Protein AF-A0A154BNJ0-F1 (afdb_monomer)

Solvent-accessible surface area (backbone atoms only — not comparable to full-atom values): 5321 Å² total; per-residue (Å²): 128,79,60,75,42,38,29,17,30,55,96,89,36,57,44,88,94,42,79,31,43,80,55,77,84,73,65,41,68,92,78,45,67,89,46,49,74,51,74,48,50,84,56,60,60,58,59,58,57,72,43,70,85,48,97,72,84,80,94,75,49,87,95,44,39,70,58,46,54,57,57,53,59,76,70,76,64,91,87,85,132

Nearest PDB structures (foldseek):
  1vr0-assembly1_A  TM=9.755E-01  e=1.490E-04  Clostridium acetobutylicum
  2yzo-assembly1_A  TM=9.614E-0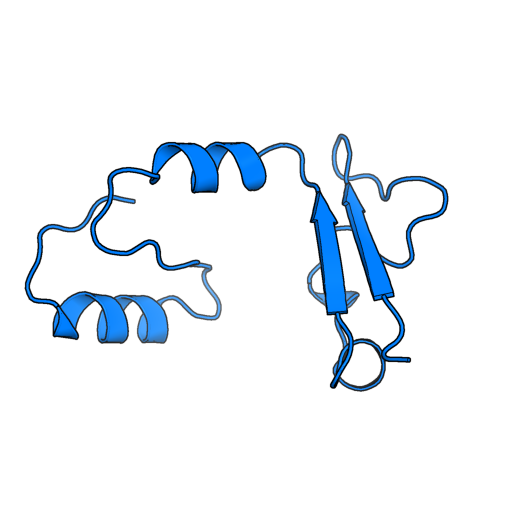1  e=1.717E-03  Thermotoga maritima MSB8
  4tkz-assembly3_F-3  TM=2.027E-01  e=8.915E+00  Streptococcus agalactiae NEM316

Foldseek 3Di:
DAAEFEEEDDPQHTDPPGQYYPDPVSCDCVVPPSHHYDYDYPPPVVVVVVCVVPPDDDDDDPVCNVVSVVVVVVVVDDDDD

Secondary structure (DSSP, 8-state):
-PPEEEEEEETTEEPTT-SB-S-GGG--HHHHTT-EEEEE-SSHHHHHHHTTTSS------GGGHHHHHHHHHTT------

Sequence (81 aa):
MDSVLFAGERQSIKIEGFDFGNSPFDFSIDKVKNQIIIMTTTNGTNAIKATKEAYLTLIGSFINAAAVCQQAKKYGKDFYF

Structure (mmCIF, N/CA/C/O backbone):
data_AF-A0A154BNJ0-F1
#
_entry.id   AF-A0A154BNJ0-F1
#
loop_
_atom_site.group_PDB
_atom_site.id
_atom_site.type_symbol
_atom_site.label_atom_id
_atom_site.label_alt_id
_atom_site.label_comp_id
_atom_site.label_asym_id
_atom_site.label_entity_id
_atom_site.label_seq_id
_atom_site.pdbx_PDB_ins_code
_atom_site.Cartn_x
_atom_site.Cartn_y
_atom_site.Cartn_z
_atom_site.occupancy
_atom_site.B_iso_or_equiv
_atom_site.auth_seq_id
_atom_site.auth_comp_id
_atom_site.auth_asym_id
_atom_site.auth_atom_id
_atom_site.pdbx_PDB_model_num
ATOM 1 N N . MET A 1 1 ? 5.948 -22.304 -2.890 1.00 50.53 1 MET A N 1
ATO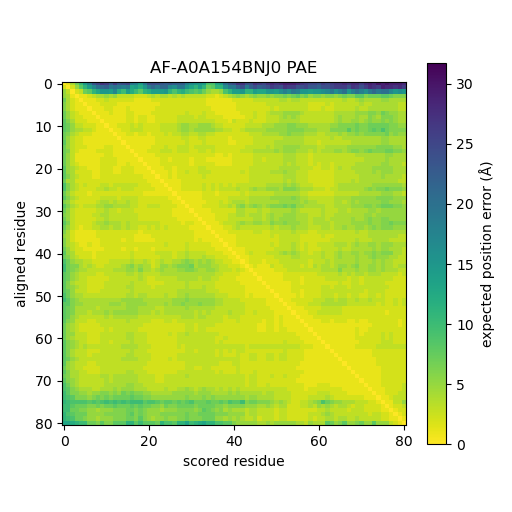M 2 C CA . MET A 1 1 ? 6.369 -21.044 -2.250 1.00 50.53 1 MET A CA 1
ATOM 3 C C . MET A 1 1 ? 5.611 -19.949 -2.957 1.00 50.53 1 MET A C 1
ATOM 5 O O . MET A 1 1 ? 5.698 -19.908 -4.178 1.00 50.53 1 MET A O 1
ATOM 9 N N . ASP A 1 2 ? 4.832 -19.152 -2.232 1.00 60.25 2 ASP A N 1
ATOM 10 C CA . ASP A 1 2 ? 4.189 -17.972 -2.812 1.00 60.25 2 ASP A CA 1
ATOM 11 C C . ASP A 1 2 ? 5.291 -17.047 -3.345 1.00 60.25 2 ASP A C 1
ATOM 13 O O . ASP A 1 2 ? 6.253 -16.755 -2.628 1.00 60.25 2 ASP A O 1
ATOM 17 N N . SER A 1 3 ? 5.221 -16.664 -4.621 1.00 81.12 3 SER A N 1
ATOM 18 C CA . SER A 1 3 ? 6.192 -15.744 -5.210 1.00 81.12 3 SER A CA 1
ATOM 19 C C . SER A 1 3 ? 6.027 -14.359 -4.588 1.00 81.12 3 SER A C 1
ATOM 21 O O . SER A 1 3 ? 4.922 -13.832 -4.445 1.00 81.12 3 SER A O 1
ATOM 23 N N . VAL A 1 4 ? 7.153 -13.791 -4.167 1.00 94.25 4 VAL A N 1
ATOM 24 C CA . VAL A 1 4 ? 7.232 -12.439 -3.618 1.00 94.25 4 VAL A CA 1
ATOM 25 C C . VAL A 1 4 ? 7.561 -11.489 -4.760 1.00 94.25 4 VAL A C 1
ATOM 27 O O . VAL A 1 4 ? 8.495 -11.753 -5.512 1.00 94.25 4 VAL A O 1
ATOM 30 N N . LEU A 1 5 ? 6.807 -10.397 -4.868 1.00 95.94 5 LEU A N 1
ATOM 31 C CA . LEU A 1 5 ? 7.001 -9.348 -5.864 1.00 95.94 5 LEU A CA 1
ATOM 32 C C . LEU A 1 5 ? 7.439 -8.053 -5.179 1.00 95.94 5 LEU A C 1
ATOM 34 O O . LEU A 1 5 ? 6.901 -7.670 -4.137 1.00 95.94 5 LEU A O 1
ATOM 38 N N . PHE A 1 6 ? 8.401 -7.362 -5.771 1.00 96.88 6 PHE A N 1
ATOM 39 C CA . PHE A 1 6 ? 8.925 -6.094 -5.288 1.00 96.88 6 PHE A CA 1
ATOM 40 C C . PHE A 1 6 ? 8.295 -4.928 -6.049 1.00 96.88 6 PHE A C 1
ATOM 42 O O . PHE A 1 6 ? 8.328 -4.866 -7.278 1.00 96.88 6 PHE A O 1
ATOM 49 N N . ALA A 1 7 ? 7.735 -3.974 -5.309 1.00 97.06 7 ALA A N 1
ATOM 50 C CA . ALA A 1 7 ? 7.113 -2.773 -5.852 1.00 97.06 7 ALA A CA 1
ATOM 51 C C . ALA A 1 7 ? 7.706 -1.513 -5.223 1.00 97.06 7 ALA A C 1
ATOM 53 O O . ALA A 1 7 ? 8.021 -1.476 -4.032 1.00 97.06 7 ALA A O 1
ATOM 54 N N . GLY A 1 8 ? 7.872 -0.449 -5.997 1.00 96.88 8 GLY A N 1
ATOM 55 C CA . GLY A 1 8 ? 8.344 0.788 -5.400 1.00 96.88 8 GLY A CA 1
ATOM 56 C C . GLY A 1 8 ? 8.904 1.813 -6.351 1.00 96.88 8 GLY A C 1
ATOM 57 O O . GLY A 1 8 ? 9.109 1.576 -7.540 1.00 96.88 8 GLY A O 1
ATOM 58 N N . GLU A 1 9 ? 9.166 2.979 -5.778 1.00 97.31 9 GLU A N 1
ATOM 59 C CA . GLU A 1 9 ? 9.712 4.112 -6.504 1.00 97.31 9 GLU A CA 1
ATOM 60 C C . GLU A 1 9 ? 10.738 4.892 -5.685 1.00 97.31 9 GLU A C 1
ATOM 62 O O . GLU A 1 9 ? 10.734 4.876 -4.449 1.00 97.31 9 GLU A O 1
ATOM 67 N N . ARG A 1 10 ? 11.610 5.599 -6.400 1.00 96.88 10 ARG A N 1
ATOM 68 C CA . ARG A 1 10 ? 12.354 6.754 -5.898 1.00 96.88 10 ARG A CA 1
ATOM 69 C C . ARG A 1 10 ? 12.173 7.881 -6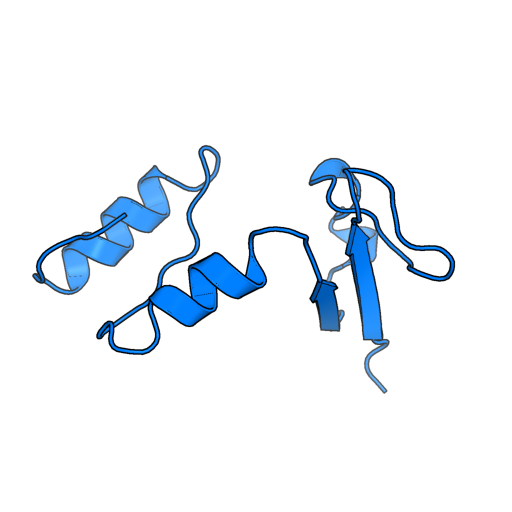.903 1.00 96.88 10 ARG A C 1
ATOM 71 O O . ARG A 1 10 ? 12.411 7.680 -8.089 1.00 96.88 10 ARG A O 1
ATOM 78 N N . GLN A 1 11 ? 11.756 9.054 -6.431 1.00 93.50 11 GLN A N 1
ATOM 79 C CA . GLN A 1 11 ? 11.501 10.218 -7.292 1.00 93.50 11 GLN A CA 1
ATOM 80 C C . GLN A 1 11 ? 10.522 9.915 -8.446 1.00 93.50 11 GLN A C 1
ATOM 82 O O . GLN A 1 11 ? 10.679 10.405 -9.559 1.00 93.50 11 GLN A O 1
ATOM 87 N N . SER A 1 12 ? 9.489 9.116 -8.175 1.00 92.12 12 SER A N 1
ATOM 88 C CA . SER A 1 12 ? 8.485 8.624 -9.133 1.00 92.12 12 SER A CA 1
ATOM 89 C C . SER A 1 12 ? 9.009 7.663 -10.205 1.00 92.12 12 SER A C 1
ATOM 91 O O . SER A 1 12 ? 8.278 7.323 -11.133 1.00 92.12 12 SER A O 1
ATOM 93 N N . ILE A 1 13 ? 10.246 7.184 -10.075 1.00 95.75 13 ILE A N 1
ATOM 94 C CA . ILE A 1 13 ? 10.863 6.234 -11.002 1.00 95.75 13 ILE A CA 1
ATOM 95 C C . ILE A 1 13 ? 10.907 4.857 -10.343 1.00 95.75 13 ILE A C 1
ATOM 97 O O . ILE A 1 13 ? 11.269 4.736 -9.170 1.00 95.75 13 ILE A O 1
ATOM 101 N N . LYS A 1 14 ? 10.541 3.813 -11.096 1.00 96.94 14 LYS A N 1
ATOM 102 C CA . LYS A 1 14 ? 10.643 2.422 -10.639 1.00 96.94 14 LYS A CA 1
ATOM 103 C C . LYS A 1 14 ? 12.089 2.093 -10.255 1.00 96.94 14 LYS A C 1
ATOM 105 O O . LYS A 1 14 ? 13.017 2.428 -10.985 1.00 96.94 14 LYS A O 1
ATOM 110 N N . ILE A 1 15 ? 12.264 1.403 -9.134 1.00 97.44 15 ILE A N 1
ATOM 111 C CA . ILE A 1 15 ? 13.580 0.947 -8.671 1.00 97.44 15 ILE A CA 1
ATOM 112 C C . ILE A 1 15 ? 14.101 -0.155 -9.609 1.00 97.44 15 ILE A C 1
ATOM 114 O O . ILE A 1 15 ? 13.357 -1.050 -10.012 1.00 97.44 15 ILE A O 1
ATOM 118 N N . GLU A 1 16 ? 15.378 -0.095 -9.984 1.00 97.31 16 GLU A N 1
ATOM 119 C CA . GLU A 1 16 ? 16.001 -1.130 -10.813 1.00 97.31 16 GLU A CA 1
ATOM 120 C C . GLU A 1 16 ? 15.934 -2.503 -10.123 1.00 97.31 16 GLU A C 1
ATOM 122 O O . GLU A 1 16 ? 16.141 -2.620 -8.916 1.00 97.31 16 GLU A O 1
ATOM 127 N N . GLY A 1 17 ? 15.598 -3.545 -10.886 1.00 96.19 17 GLY A N 1
ATOM 128 C CA . GLY A 1 17 ? 15.415 -4.901 -10.362 1.00 96.19 17 GLY A CA 1
ATOM 129 C C . GLY A 1 17 ? 14.073 -5.160 -9.666 1.00 96.19 17 GLY A C 1
ATOM 130 O O . GLY A 1 17 ? 13.824 -6.296 -9.279 1.00 96.19 17 GLY A O 1
ATOM 131 N N . PHE A 1 18 ? 13.195 -4.157 -9.525 1.00 97.12 18 PHE A N 1
ATOM 132 C CA . PHE A 1 18 ? 11.843 -4.360 -8.994 1.00 97.12 18 PHE A CA 1
ATOM 133 C C . PHE A 1 18 ? 10.858 -4.778 -10.091 1.00 97.12 18 PHE A C 1
ATOM 135 O O . PHE A 1 18 ? 10.927 -4.303 -11.236 1.00 97.12 18 PHE A O 1
ATOM 142 N N . ASP A 1 19 ? 9.885 -5.606 -9.712 1.00 96.44 19 ASP A N 1
ATOM 143 C CA . ASP A 1 19 ? 8.808 -6.066 -10.588 1.00 96.44 19 ASP A CA 1
ATOM 144 C C . ASP A 1 19 ? 7.913 -4.892 -11.014 1.00 96.44 19 ASP A C 1
ATOM 146 O O . ASP A 1 19 ? 7.673 -4.687 -12.210 1.00 96.44 19 ASP A O 1
ATOM 150 N N . PHE A 1 20 ? 7.512 -4.045 -10.056 1.00 96.75 20 PHE A N 1
ATOM 151 C CA . PHE A 1 20 ? 6.570 -2.940 -10.271 1.00 96.75 20 PHE A CA 1
ATOM 152 C C . PHE A 1 20 ? 7.093 -1.581 -9.807 1.00 96.75 20 PHE A C 1
ATOM 154 O O . PHE A 1 20 ? 7.927 -1.478 -8.905 1.00 96.75 20 PHE A O 1
ATOM 161 N N . GLY A 1 21 ? 6.561 -0.521 -10.422 1.00 95.94 21 GLY A N 1
ATOM 162 C CA . GLY A 1 21 ? 6.699 0.841 -9.921 1.00 95.94 21 GLY A CA 1
ATOM 163 C C . GLY A 1 21 ? 5.704 1.131 -8.795 1.00 95.94 21 GLY A C 1
ATOM 164 O O . GLY A 1 21 ? 5.286 0.243 -8.054 1.00 95.94 21 GLY A O 1
ATOM 165 N N . ASN A 1 22 ? 5.296 2.395 -8.693 1.00 95.50 22 ASN A N 1
ATOM 166 C CA . ASN A 1 22 ? 4.217 2.848 -7.809 1.00 95.50 22 ASN A CA 1
ATOM 167 C C . ASN A 1 22 ? 2.986 3.336 -8.604 1.00 95.50 22 ASN A C 1
ATOM 169 O O . ASN A 1 22 ? 2.208 4.157 -8.122 1.00 95.50 22 ASN A O 1
ATOM 173 N N . SER A 1 23 ? 2.827 2.882 -9.853 1.00 94.56 23 SER A N 1
ATOM 174 C CA . SER A 1 23 ? 1.645 3.186 -10.663 1.00 94.56 23 SER A CA 1
ATOM 175 C C . SER A 1 23 ? 0.535 2.183 -10.341 1.00 94.56 23 SER A C 1
ATOM 177 O O . SER A 1 23 ? 0.755 0.987 -10.523 1.00 94.56 23 SER A O 1
ATOM 179 N N . PRO A 1 24 ? -0.675 2.607 -9.928 1.00 94.12 24 PRO A N 1
ATOM 180 C CA . PRO A 1 24 ? -1.786 1.685 -9.676 1.00 94.12 24 PRO A CA 1
ATOM 181 C C . PRO A 1 24 ? -2.135 0.781 -10.870 1.00 94.12 24 PRO A C 1
ATOM 183 O O . PRO A 1 24 ? -2.595 -0.340 -10.675 1.00 94.12 24 PRO A O 1
ATOM 186 N N . PHE A 1 25 ? -1.876 1.237 -12.101 1.00 93.25 25 PHE A N 1
ATOM 187 C CA . PHE A 1 25 ? -2.107 0.456 -13.320 1.00 93.25 25 PHE A CA 1
ATOM 188 C C . PHE A 1 25 ? -1.170 -0.753 -13.467 1.00 93.25 25 PHE A C 1
ATOM 190 O O . PHE A 1 25 ? -1.486 -1.672 -14.221 1.00 93.25 25 PHE A O 1
ATOM 197 N N . ASP A 1 26 ? -0.052 -0.789 -12.735 1.00 92.12 26 ASP A N 1
ATOM 198 C CA . ASP A 1 26 ? 0.873 -1.926 -12.753 1.00 92.12 26 ASP A CA 1
ATOM 199 C C . ASP A 1 26 ? 0.302 -3.149 -12.009 1.00 92.12 26 ASP A C 1
ATOM 201 O O . ASP A 1 26 ? 0.701 -4.280 -12.289 1.00 92.12 26 ASP A O 1
ATOM 205 N N . PHE A 1 27 ? -0.670 -2.938 -11.112 1.00 94.88 27 PHE A N 1
ATOM 206 C CA . PHE A 1 27 ? -1.213 -3.939 -10.185 1.00 94.88 27 PHE A CA 1
ATOM 207 C C . PHE A 1 27 ? -2.496 -4.597 -10.713 1.00 94.88 27 PHE A C 1
ATOM 209 O O . PHE A 1 27 ? -3.527 -4.641 -10.037 1.00 94.88 27 PHE A O 1
ATOM 216 N N . SER A 1 28 ? -2.452 -5.104 -11.945 1.00 95.25 28 SER A N 1
ATOM 217 C CA . SER A 1 28 ? -3.571 -5.847 -12.530 1.00 95.25 28 SER A CA 1
ATOM 218 C C . SER A 1 28 ? -3.782 -7.197 -11.831 1.00 95.25 28 SER A C 1
ATOM 220 O O . SER A 1 28 ? -2.843 -7.816 -11.326 1.00 95.25 28 SER A O 1
ATOM 222 N N . ILE A 1 29 ? -5.033 -7.667 -11.781 1.00 95.00 29 ILE A N 1
ATOM 223 C CA . ILE A 1 29 ? -5.416 -8.851 -10.994 1.00 95.00 29 ILE A CA 1
ATOM 224 C C . ILE A 1 29 ? -4.646 -10.118 -11.391 1.00 95.00 29 ILE A C 1
ATOM 226 O O . ILE A 1 29 ? -4.294 -10.913 -10.529 1.00 95.00 29 ILE A O 1
ATOM 230 N N . ASP A 1 30 ? -4.347 -10.293 -12.675 1.00 94.56 30 ASP A N 1
ATOM 231 C CA . ASP A 1 30 ? -3.564 -11.403 -13.222 1.00 94.56 30 ASP A CA 1
ATOM 232 C C . ASP A 1 30 ? -2.118 -11.426 -12.707 1.00 94.56 30 ASP A C 1
ATOM 234 O O . ASP A 1 30 ? -1.548 -12.503 -12.550 1.00 94.56 30 ASP A O 1
ATOM 238 N N . LYS A 1 31 ? -1.550 -10.258 -12.386 1.00 92.81 31 LYS A N 1
ATOM 239 C CA . LYS A 1 31 ? -0.172 -10.122 -11.899 1.00 92.81 31 LYS A CA 1
ATOM 240 C C . LYS A 1 31 ? -0.052 -10.266 -10.388 1.00 92.81 31 LYS A C 1
ATOM 242 O O . LYS A 1 31 ? 0.971 -10.737 -9.908 1.00 92.81 31 LYS A O 1
ATOM 247 N N . VAL A 1 32 ? -1.065 -9.824 -9.636 1.00 94.50 32 VAL A N 1
ATOM 248 C CA . VAL A 1 32 ? -0.944 -9.645 -8.174 1.00 94.50 32 VAL A CA 1
ATOM 249 C C . VAL A 1 32 ? -1.808 -10.587 -7.346 1.00 94.50 32 VAL A C 1
ATOM 251 O O . VAL A 1 32 ? -1.625 -10.687 -6.132 1.00 94.50 32 VAL A O 1
ATOM 254 N N . LYS A 1 33 ? -2.768 -11.288 -7.958 1.00 94.62 33 LYS A N 1
ATOM 255 C CA . LYS A 1 33 ? -3.655 -12.190 -7.220 1.00 94.62 33 LYS A CA 1
ATOM 256 C C . LYS A 1 33 ? -2.847 -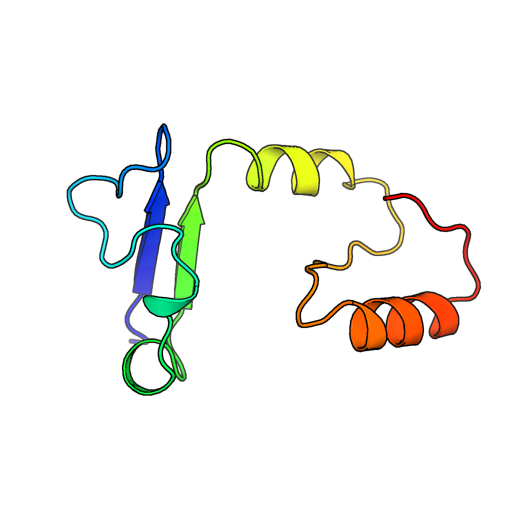13.299 -6.542 1.00 94.62 33 LYS A C 1
ATOM 258 O O . LYS A 1 33 ? -2.072 -14.007 -7.181 1.00 94.62 33 LYS A O 1
ATOM 263 N N . ASN A 1 34 ? -3.085 -13.465 -5.241 1.00 93.25 34 ASN A N 1
ATOM 264 C CA . ASN A 1 34 ? -2.401 -14.430 -4.375 1.00 93.25 34 ASN A CA 1
ATOM 265 C C . ASN A 1 34 ? -0.873 -14.237 -4.293 1.00 93.25 34 ASN A C 1
ATOM 267 O O . ASN A 1 34 ? -0.166 -15.175 -3.944 1.00 93.25 34 ASN A O 1
ATOM 271 N N . GLN A 1 35 ? -0.364 -13.046 -4.619 1.00 93.94 35 GLN A N 1
ATOM 272 C CA . GLN A 1 35 ? 1.056 -12.711 -4.501 1.00 93.94 35 GLN A CA 1
ATOM 273 C C . GLN A 1 35 ? 1.305 -11.880 -3.244 1.00 93.94 35 GLN A C 1
ATOM 275 O O . GLN A 1 35 ? 0.459 -11.081 -2.834 1.00 93.94 35 GLN A O 1
ATOM 280 N N . ILE A 1 36 ? 2.489 -12.030 -2.654 1.00 95.88 36 ILE A N 1
ATOM 281 C CA . ILE A 1 36 ? 2.956 -11.133 -1.594 1.00 95.88 36 ILE A CA 1
ATOM 282 C C . ILE A 1 36 ? 3.708 -9.984 -2.258 1.00 95.88 36 ILE A C 1
ATOM 284 O O . ILE A 1 36 ? 4.680 -10.217 -2.972 1.00 95.88 36 ILE A O 1
ATOM 288 N N . ILE A 1 37 ? 3.286 -8.746 -2.000 1.00 95.56 37 ILE A N 1
ATOM 289 C CA . ILE A 1 37 ? 3.955 -7.550 -2.518 1.00 95.56 37 ILE A CA 1
ATOM 290 C C . ILE A 1 37 ? 4.746 -6.887 -1.395 1.00 95.56 37 ILE A C 1
ATOM 292 O O . ILE A 1 37 ? 4.173 -6.417 -0.411 1.00 95.56 37 ILE A O 1
ATOM 296 N N . ILE A 1 38 ? 6.063 -6.804 -1.564 1.00 96.19 38 ILE A N 1
ATOM 297 C CA . ILE A 1 38 ? 6.936 -5.993 -0.715 1.00 96.19 38 ILE A CA 1
ATOM 298 C C . ILE A 1 38 ? 7.096 -4.631 -1.382 1.00 96.19 38 ILE A C 1
ATOM 300 O O . ILE A 1 38 ? 7.638 -4.536 -2.481 1.00 96.19 38 ILE A O 1
ATOM 304 N N . MET A 1 39 ? 6.628 -3.574 -0.712 1.00 95.81 39 MET A N 1
ATOM 305 C CA . MET A 1 39 ? 6.590 -2.231 -1.286 1.00 95.81 39 MET A CA 1
ATOM 306 C C . MET A 1 39 ? 7.436 -1.211 -0.518 1.00 95.81 39 MET A C 1
ATOM 308 O O . MET A 1 39 ? 7.379 -1.142 0.710 1.00 95.81 39 MET A O 1
ATOM 312 N N . THR A 1 40 ? 8.165 -0.354 -1.240 1.00 95.81 40 THR A N 1
ATOM 313 C CA . THR A 1 40 ? 8.810 0.848 -0.683 1.00 95.81 40 THR A CA 1
ATOM 314 C C . THR A 1 40 ? 8.528 2.078 -1.541 1.00 95.81 40 THR A C 1
ATOM 316 O O . THR A 1 40 ? 8.723 2.074 -2.752 1.00 95.81 40 THR A O 1
ATOM 319 N N . THR A 1 41 ? 8.107 3.167 -0.907 1.00 94.00 41 THR A N 1
ATOM 320 C CA . THR A 1 41 ? 7.898 4.465 -1.561 1.00 94.00 41 THR A CA 1
ATOM 321 C C . THR A 1 41 ? 8.569 5.562 -0.750 1.00 94.00 41 THR A C 1
ATOM 323 O O . THR A 1 41 ? 8.929 5.364 0.412 1.00 94.00 41 THR A O 1
ATOM 326 N N . THR A 1 42 ? 8.737 6.725 -1.363 1.00 93.06 42 THR A N 1
ATOM 327 C CA . THR A 1 42 ? 9.401 7.888 -0.773 1.00 93.06 42 THR A CA 1
ATOM 328 C C . THR A 1 42 ? 8.656 8.388 0.469 1.00 93.06 42 THR A C 1
ATOM 330 O O . THR A 1 42 ? 9.277 8.678 1.488 1.00 93.06 42 THR A O 1
ATOM 333 N N . ASN A 1 43 ? 7.318 8.424 0.418 1.00 91.69 43 ASN A N 1
ATOM 334 C CA . ASN A 1 43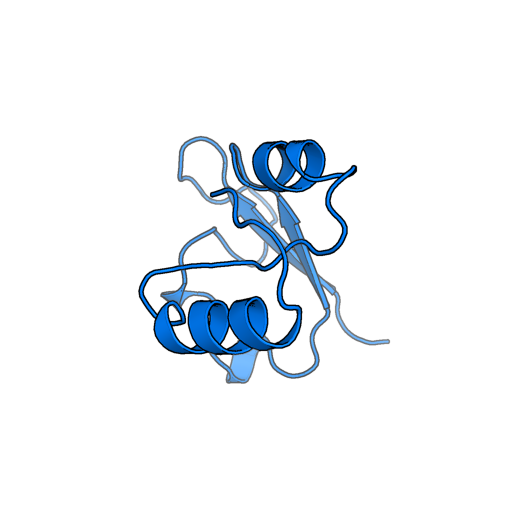 ? 6.497 9.047 1.465 1.00 91.69 43 ASN A CA 1
ATOM 335 C C . ASN A 1 43 ? 5.630 8.054 2.255 1.00 91.69 43 ASN A C 1
ATOM 337 O O . ASN A 1 43 ? 5.392 8.259 3.44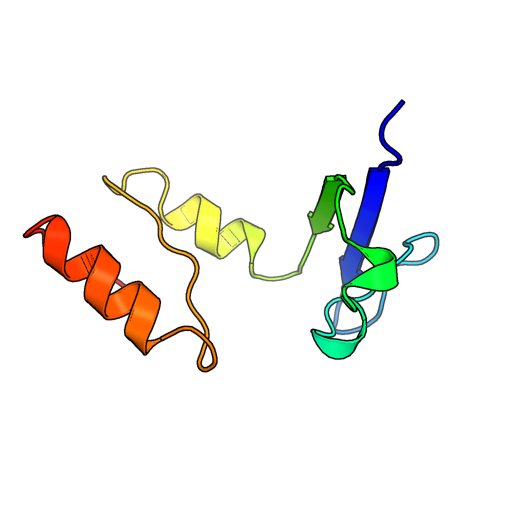6 1.00 91.69 43 ASN A O 1
ATOM 341 N N . GLY A 1 44 ? 5.161 6.974 1.620 1.00 90.88 44 GLY A N 1
ATOM 342 C CA . GLY A 1 44 ? 4.111 6.121 2.187 1.00 90.88 44 GLY A CA 1
ATOM 343 C C . GLY A 1 44 ? 4.525 5.434 3.487 1.00 90.88 44 GLY A C 1
ATOM 344 O O . GLY A 1 44 ? 3.777 5.441 4.461 1.00 90.88 44 GLY A O 1
ATOM 345 N N . THR A 1 45 ? 5.747 4.900 3.549 1.00 90.81 45 THR A N 1
ATOM 346 C CA . THR A 1 45 ? 6.239 4.217 4.755 1.00 90.81 45 THR A CA 1
ATOM 347 C C . THR A 1 45 ? 6.366 5.169 5.948 1.00 90.81 45 THR A C 1
ATOM 349 O O . THR A 1 45 ? 6.060 4.772 7.070 1.00 90.81 45 THR A O 1
ATOM 352 N N . ASN A 1 46 ? 6.782 6.420 5.726 1.00 93.56 46 ASN A N 1
ATOM 353 C CA . ASN A 1 46 ? 6.889 7.417 6.796 1.00 93.56 46 ASN A CA 1
ATOM 354 C C . ASN A 1 46 ? 5.507 7.854 7.295 1.00 93.56 46 ASN A C 1
ATOM 356 O O . ASN A 1 46 ? 5.306 7.925 8.505 1.00 93.56 46 ASN A O 1
ATOM 360 N N . ALA A 1 47 ? 4.550 8.063 6.385 1.00 94.44 47 ALA A N 1
ATOM 361 C CA . ALA A 1 47 ? 3.171 8.395 6.740 1.00 94.44 47 ALA A CA 1
ATOM 362 C C . ALA A 1 47 ? 2.520 7.297 7.599 1.00 94.44 47 ALA A C 1
ATOM 364 O O . ALA A 1 47 ? 1.961 7.591 8.649 1.00 94.44 47 ALA A O 1
ATOM 365 N N . ILE A 1 48 ? 2.677 6.022 7.222 1.00 95.50 48 ILE A N 1
ATOM 366 C CA . ILE A 1 48 ? 2.146 4.890 8.004 1.00 95.50 48 ILE A CA 1
ATOM 367 C C . ILE A 1 48 ? 2.858 4.764 9.359 1.00 95.50 48 ILE A C 1
ATOM 369 O O . ILE A 1 48 ? 2.234 4.486 10.376 1.00 95.50 48 ILE A O 1
ATOM 373 N N . LYS A 1 49 ? 4.177 4.980 9.416 1.00 95.31 49 LYS A N 1
ATOM 374 C CA . LYS A 1 49 ? 4.909 4.940 10.694 1.00 95.31 49 LYS A CA 1
ATOM 375 C C . LYS A 1 49 ? 4.489 6.060 11.647 1.00 95.31 49 LYS A C 1
ATOM 377 O O . LYS A 1 49 ? 4.523 5.854 12.859 1.00 95.31 49 LYS A O 1
ATOM 382 N N . ALA A 1 50 ? 4.095 7.222 11.127 1.00 96.06 50 ALA A N 1
ATOM 383 C CA . ALA A 1 50 ? 3.623 8.339 11.941 1.00 96.06 50 ALA A CA 1
ATOM 384 C C . ALA A 1 50 ? 2.315 8.017 12.688 1.00 96.06 50 ALA A C 1
ATOM 386 O O . ALA A 1 50 ? 2.068 8.582 13.750 1.00 96.06 50 ALA A O 1
ATOM 387 N N . THR A 1 51 ? 1.520 7.062 12.197 1.00 96.19 51 THR A N 1
ATOM 388 C CA . THR A 1 51 ? 0.260 6.639 12.825 1.00 96.19 51 THR A CA 1
ATOM 389 C C . THR A 1 51 ? 0.424 5.463 13.795 1.00 96.19 51 THR A C 1
ATOM 391 O O . THR A 1 51 ? -0.572 4.883 14.217 1.00 96.19 51 THR A O 1
ATOM 394 N N . LYS A 1 52 ? 1.656 5.100 14.194 1.00 95.62 52 LYS A N 1
ATOM 395 C CA . LYS A 1 52 ? 1.936 3.918 15.041 1.00 95.62 52 LYS A CA 1
ATOM 396 C C . LYS A 1 52 ? 1.198 3.886 16.387 1.00 95.62 52 LYS A C 1
ATOM 398 O O . LYS A 1 52 ? 0.946 2.805 16.900 1.00 95.62 52 LYS A O 1
ATOM 403 N N . GLU A 1 53 ? 0.867 5.050 16.944 1.00 95.88 53 GLU A N 1
ATOM 404 C CA . GLU A 1 53 ? 0.134 5.176 18.215 1.00 95.88 53 GLU A CA 1
ATOM 405 C C . GLU A 1 53 ? -1.394 5.237 18.015 1.00 95.88 53 GLU A C 1
ATOM 407 O O . GLU A 1 53 ? -2.152 5.296 18.983 1.00 95.88 53 GLU A O 1
ATOM 412 N N . ALA A 1 54 ? -1.875 5.260 16.766 1.00 96.00 54 ALA A N 1
ATOM 413 C CA . ALA A 1 54 ? -3.301 5.290 16.477 1.00 96.00 54 ALA A CA 1
ATOM 414 C C . ALA A 1 54 ? -3.943 3.938 16.807 1.00 96.00 54 ALA A C 1
ATOM 416 O O . ALA A 1 54 ? -3.393 2.879 16.513 1.00 96.00 54 ALA A O 1
ATOM 417 N N . TYR A 1 55 ? -5.169 3.977 17.334 1.00 95.56 55 TYR A N 1
ATOM 418 C CA . TYR A 1 55 ? -5.966 2.771 17.583 1.00 95.56 55 TYR A CA 1
ATOM 419 C C . TYR A 1 55 ? -6.142 1.913 16.317 1.00 95.56 55 TYR A C 1
ATOM 421 O O . TYR A 1 55 ? -6.142 0.686 16.379 1.00 95.56 55 TYR A O 1
ATOM 429 N N . LEU A 1 56 ? -6.300 2.566 15.164 1.00 95.38 56 LEU A N 1
ATOM 430 C CA . LEU A 1 56 ? -6.439 1.923 13.867 1.00 95.38 56 LEU A CA 1
ATOM 431 C C . LEU A 1 56 ? -5.880 2.836 12.779 1.00 95.38 56 LEU A C 1
ATOM 433 O O . LEU A 1 56 ? -6.241 4.007 12.707 1.00 95.38 56 LEU A O 1
ATOM 437 N N . THR A 1 57 ? -5.057 2.274 11.896 1.00 96.56 57 THR A N 1
ATOM 438 C CA . THR A 1 57 ? -4.606 2.947 10.672 1.00 96.56 57 THR A CA 1
ATOM 439 C C . THR A 1 57 ? -5.350 2.363 9.476 1.00 96.56 57 THR A C 1
ATOM 441 O O . THR A 1 57 ? -5.266 1.163 9.219 1.00 96.56 57 THR A O 1
ATOM 444 N N . LE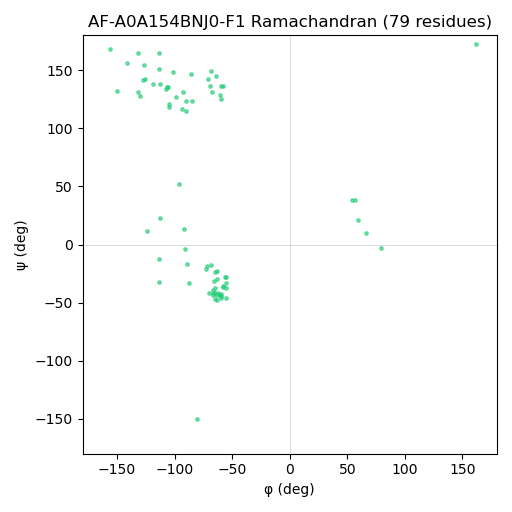U A 1 58 ? -6.077 3.204 8.739 1.00 96.50 58 LEU A N 1
ATOM 445 C CA . LEU A 1 58 ? -6.741 2.836 7.488 1.00 96.50 58 LEU A CA 1
ATOM 446 C C . LEU A 1 58 ? -5.985 3.458 6.310 1.00 96.50 58 LEU A C 1
ATOM 448 O O . LEU A 1 58 ? -5.632 4.632 6.355 1.00 96.50 58 LEU A O 1
ATOM 452 N N . ILE A 1 59 ? -5.762 2.688 5.243 1.00 96.81 59 ILE A N 1
ATOM 453 C CA . ILE A 1 59 ? -5.111 3.189 4.025 1.00 96.81 59 ILE A CA 1
ATOM 454 C C . ILE A 1 59 ? -6.174 3.731 3.066 1.00 96.81 59 ILE A C 1
ATOM 456 O O . ILE A 1 59 ? -7.023 2.984 2.569 1.00 96.81 59 ILE A O 1
ATOM 460 N N . GLY A 1 60 ? -6.128 5.040 2.821 1.00 95.62 60 GLY A N 1
ATOM 461 C CA . GLY A 1 60 ? -7.098 5.765 2.003 1.00 95.62 60 GLY A CA 1
ATOM 462 C C . GLY A 1 60 ? -6.530 6.331 0.705 1.00 95.62 60 GLY A C 1
ATOM 463 O O . GLY A 1 60 ? -5.356 6.664 0.596 1.00 95.62 60 GLY A O 1
ATOM 464 N N . SER A 1 61 ? -7.408 6.441 -0.285 1.00 96.44 61 SER A N 1
ATOM 465 C CA . SER A 1 61 ? -7.209 7.044 -1.602 1.00 96.44 61 SER A CA 1
ATOM 466 C C . SER A 1 61 ? -8.573 7.486 -2.151 1.00 96.44 61 SER A C 1
ATOM 468 O O . SER A 1 61 ? -9.616 7.080 -1.632 1.00 96.44 61 SER A O 1
ATOM 470 N N . PHE A 1 62 ? -8.607 8.266 -3.235 1.00 97.62 62 PHE A N 1
ATOM 471 C CA . PHE A 1 62 ? -9.882 8.677 -3.841 1.00 97.62 62 PHE A CA 1
ATOM 472 C C . PHE A 1 62 ? -10.763 7.489 -4.263 1.00 97.62 62 PHE A C 1
ATOM 474 O O . PHE A 1 62 ? -11.976 7.536 -4.075 1.00 97.62 62 PHE A O 1
ATOM 481 N N . ILE A 1 63 ? -10.168 6.401 -4.763 1.00 97.38 63 ILE A N 1
ATOM 482 C CA . ILE A 1 63 ? -10.916 5.236 -5.266 1.00 97.38 63 ILE A CA 1
ATOM 483 C C . ILE A 1 63 ? -11.570 4.395 -4.160 1.00 97.38 63 ILE A C 1
ATOM 485 O O . ILE A 1 63 ? -12.490 3.633 -4.444 1.00 97.38 63 ILE A O 1
ATOM 489 N N 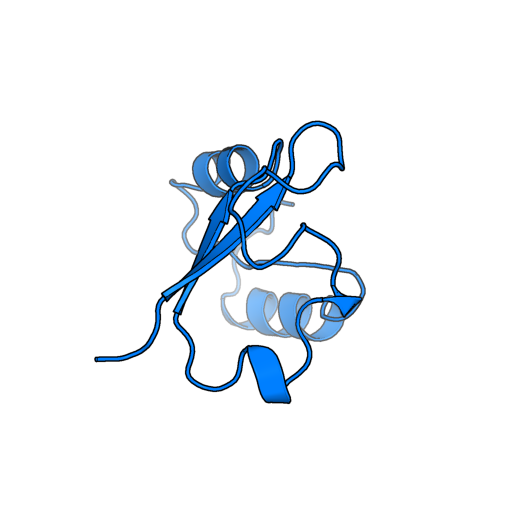. ASN A 1 64 ? -11.132 4.526 -2.902 1.00 97.69 64 ASN A N 1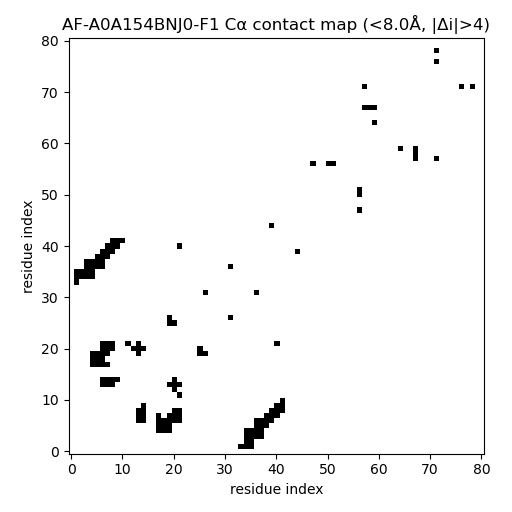
ATOM 490 C CA . ASN A 1 64 ? -11.702 3.797 -1.763 1.00 97.69 64 ASN A CA 1
ATOM 491 C C . ASN A 1 64 ? -12.200 4.713 -0.630 1.00 97.69 64 ASN A C 1
ATOM 493 O O . ASN A 1 64 ? -12.531 4.219 0.449 1.00 97.69 64 ASN A O 1
ATOM 497 N N . ALA A 1 65 ? -12.304 6.025 -0.867 1.00 97.69 65 ALA A N 1
ATOM 498 C CA . ALA A 1 65 ? -12.645 7.015 0.156 1.00 97.69 65 ALA A CA 1
ATOM 499 C C . ALA A 1 65 ? -13.962 6.693 0.883 1.00 97.69 65 ALA A C 1
ATOM 501 O O . ALA A 1 65 ? -14.011 6.694 2.112 1.00 97.69 65 ALA A O 1
ATOM 502 N N . ALA A 1 66 ? -15.019 6.340 0.143 1.00 98.00 66 ALA A N 1
ATOM 503 C CA . ALA A 1 66 ? -16.313 5.992 0.734 1.00 98.00 66 ALA A CA 1
ATOM 504 C C . ALA A 1 66 ? -16.221 4.772 1.670 1.00 98.00 66 ALA A C 1
ATOM 506 O O . ALA A 1 66 ? -16.767 4.796 2.775 1.00 98.00 66 ALA A O 1
ATOM 507 N N . ALA A 1 67 ? -15.489 3.734 1.253 1.00 98.25 67 ALA A N 1
ATOM 508 C CA . ALA A 1 67 ? -15.295 2.520 2.041 1.00 98.25 67 ALA A CA 1
ATOM 509 C C . ALA A 1 67 ? -14.479 2.796 3.312 1.00 98.25 67 ALA A C 1
ATOM 511 O O . ALA A 1 67 ? -14.845 2.329 4.391 1.00 98.25 67 ALA A O 1
ATOM 512 N N . VAL A 1 68 ? -13.420 3.607 3.210 1.00 97.56 68 VAL A N 1
ATOM 513 C CA . VAL A 1 68 ? -12.607 4.020 4.364 1.00 97.56 68 VAL A CA 1
ATOM 514 C C . VAL A 1 68 ? -13.440 4.831 5.351 1.00 97.56 68 VAL A C 1
ATOM 516 O O . VAL A 1 68 ? -13.461 4.491 6.529 1.00 97.56 68 VAL A O 1
ATOM 519 N N . CYS A 1 69 ? -14.202 5.825 4.888 1.00 95.75 69 CYS A N 1
ATOM 520 C CA . CYS A 1 69 ? -15.092 6.613 5.744 1.00 95.75 69 CYS A CA 1
ATOM 521 C C . CYS A 1 69 ? -16.145 5.743 6.443 1.00 95.75 69 CYS A C 1
ATOM 523 O O . CYS A 1 69 ? -16.418 5.923 7.631 1.00 95.75 69 CYS A O 1
ATOM 525 N N . GLN A 1 70 ? -16.742 4.787 5.726 1.00 96.50 70 GLN A N 1
ATOM 526 C CA . GLN A 1 70 ? -17.709 3.862 6.313 1.00 96.50 70 GLN A CA 1
ATOM 527 C C . GLN A 1 70 ? -17.057 2.962 7.368 1.00 96.50 70 GLN A C 1
ATOM 529 O O . GLN A 1 70 ? -17.647 2.736 8.423 1.00 96.50 70 GLN A O 1
ATOM 534 N N . GLN A 1 71 ? -15.848 2.466 7.105 1.00 96.06 71 GLN A N 1
ATOM 535 C CA . GLN A 1 71 ? -15.113 1.631 8.048 1.00 96.06 71 GLN A CA 1
ATOM 536 C C . GLN A 1 71 ? -14.701 2.422 9.291 1.00 96.06 71 GLN A C 1
ATOM 538 O O . GLN A 1 71 ? -14.899 1.945 10.404 1.00 96.06 71 GLN A O 1
ATOM 543 N N . ALA A 1 72 ? -14.209 3.647 9.113 1.00 95.12 72 ALA A N 1
ATOM 544 C CA . ALA A 1 72 ? -13.790 4.532 10.191 1.00 95.12 72 ALA A CA 1
ATOM 545 C C . ALA A 1 72 ? -14.959 4.839 11.154 1.00 95.12 72 ALA A C 1
ATOM 547 O O . ALA A 1 72 ? -14.818 4.700 12.370 1.00 95.12 72 ALA A O 1
ATOM 548 N N . LYS A 1 73 ? -16.158 5.129 10.619 1.00 95.50 73 LYS A N 1
ATOM 549 C CA . LYS A 1 73 ? -17.382 5.378 11.409 1.00 95.50 73 LYS A CA 1
ATOM 550 C C . LYS A 1 73 ? -17.750 4.246 12.371 1.00 95.50 73 LYS A C 1
ATOM 552 O O . LYS A 1 73 ? -18.279 4.530 13.441 1.00 95.50 73 LYS A O 1
ATOM 557 N N . LYS A 1 74 ? -17.466 2.982 12.029 1.00 96.19 74 LYS A N 1
ATOM 558 C CA . LYS A 1 74 ? -17.817 1.822 12.875 1.00 96.19 74 LYS A CA 1
ATOM 559 C C . LYS A 1 74 ? -17.115 1.829 14.232 1.00 96.19 74 LYS A C 1
ATOM 561 O O . LYS A 1 74 ? -17.605 1.196 15.159 1.00 96.19 74 LYS A O 1
ATOM 566 N N . TYR A 1 75 ? -15.984 2.523 14.347 1.00 93.75 75 TYR A N 1
ATOM 567 C CA . TYR A 1 75 ? -15.196 2.545 15.577 1.00 93.75 75 TYR A CA 1
ATOM 568 C C . TYR A 1 75 ? -15.607 3.658 16.546 1.00 93.75 75 TYR A C 1
ATOM 570 O O . TYR A 1 75 ? -15.248 3.580 17.718 1.00 93.75 75 TYR A O 1
ATOM 578 N N . GLY A 1 76 ? -16.353 4.674 16.087 1.00 91.44 76 GLY A N 1
ATOM 579 C CA . GLY A 1 76 ? -16.823 5.771 16.943 1.00 91.44 76 GLY A CA 1
ATOM 580 C C . GLY A 1 76 ? -15.692 6.513 17.668 1.00 91.44 76 GLY A C 1
ATOM 581 O O . GLY A 1 76 ? -15.828 6.834 18.846 1.00 91.44 76 GLY A O 1
ATOM 582 N N . LYS A 1 77 ? -14.554 6.716 16.991 1.00 93.31 77 LYS A N 1
ATOM 583 C CA . LYS A 1 77 ? -13.367 7.427 17.496 1.00 93.31 77 LYS A CA 1
ATOM 584 C C . LYS A 1 77 ? -13.149 8.723 16.717 1.00 93.31 77 LYS A C 1
ATOM 586 O O . LYS A 1 77 ? -13.693 8.877 15.625 1.00 93.31 77 LYS A O 1
ATOM 591 N N . ASP A 1 78 ? -12.311 9.601 17.259 1.00 94.88 78 ASP A N 1
ATOM 592 C CA . ASP A 1 78 ? -11.837 10.782 16.542 1.00 94.88 78 ASP A CA 1
ATOM 593 C C . ASP A 1 78 ? -10.997 10.385 15.323 1.00 94.88 78 ASP A C 1
ATOM 595 O O . ASP A 1 78 ? -10.268 9.387 15.338 1.00 94.88 78 ASP A O 1
ATOM 599 N N . PHE A 1 79 ? -11.117 11.174 14.257 1.00 92.12 79 PHE A N 1
ATOM 600 C CA . PHE A 1 79 ? -10.452 10.925 12.982 1.00 92.12 79 PHE A CA 1
ATOM 601 C C . PHE A 1 79 ? -9.315 11.916 12.759 1.00 92.12 79 PHE A C 1
ATOM 603 O O . PHE A 1 79 ? -9.497 13.123 12.903 1.00 92.12 79 PHE A O 1
ATOM 610 N N . TYR A 1 80 ? -8.172 11.389 12.330 1.00 91.12 80 TYR A N 1
ATOM 611 C CA . TYR A 1 80 ? -7.002 12.146 11.894 1.00 91.12 80 TYR A CA 1
ATOM 612 C C . TYR A 1 80 ? -6.604 11.634 10.505 1.00 91.12 80 TYR A C 1
ATOM 614 O O . TYR A 1 80 ? -6.728 10.434 10.242 1.00 91.12 80 TYR A O 1
ATOM 622 N N . PHE A 1 81 ? -6.181 12.537 9.622 1.00 84.75 81 PHE A N 1
ATOM 623 C CA . PHE A 1 81 ? -5.813 12.262 8.231 1.00 84.75 81 PHE A CA 1
ATOM 624 C C . PHE A 1 81 ? -4.419 12.800 7.918 1.00 84.75 81 PHE A C 1
ATOM 626 O O . PHE A 1 81 ? -4.047 13.840 8.508 1.00 84.75 81 PHE A O 1
#

Radius of gyration: 15.03 Å; Cα contacts (8 Å, |Δi|>4): 76; chains: 1; bounding box: 34×33×32 Å

Mean predicted aligned error: 3.64 Å

Organism: Anaerosporomusa subterranea (NCBI:txid1794912)

InterPro domains:
  IPR005238 ComB-like [PF04029] (3-78)
  IPR005238 ComB-like [PTHR37311] (3-74)
  IPR036702 ComB-like superfamily [G3DSA:3.90.1560.10] (1-81)
  IPR036702 ComB-like superfamily [SSF142823] (3-79)

pLDDT: mean 93.98, std 6.72, range [50.53, 98.25]